Protein AF-A0AAJ0XCB3-F1 (afdb_monomer)

Sequence (127 aa):
MDQTLAIDAVYTRSINLSRDGNARELVQAYLPTSRAVQALEQMAGGLGHAAQNRALALNGPYGSGKSALGLFAGALLSAPDGALHQTAAGVLAQTDAALAARFRAAVAHSFGSPLKVLINPRLGDLP

Foldseek 3Di:
DDDDDDQDPLLVDDDDCVVCLQPLVLLLSDQQDPVLVVLLVVVLQQLDPPHPDVDDDDDDDPPPCPNSSVSLVLLLQAALPDPSNVSSLVNVCVVPVPSSVSSSVSNVPDPHGDDDDDDDPPPPPDD

Mean predicted aligned error: 8.41 Å

Radius of gyration: 15.82 Å; Cα contacts (8 Å, |Δi|>4): 108; chains: 1; bounding box: 43×43×39 Å

Organism: NCBI:txid85075

Solvent-accessible surface area (backbone atoms only — not comparable to full-atom values): 8028 Å² total; per-residue (Å²): 136,89,80,83,81,85,74,61,76,76,77,78,56,87,72,50,65,87,82,47,56,79,45,54,68,63,38,62,71,51,79,86,44,74,69,53,49,55,53,49,52,57,51,60,60,30,58,47,100,84,43,89,48,90,75,85,85,91,81,75,64,89,88,71,47,62,58,54,50,51,39,38,51,55,22,42,47,27,40,64,90,33,72,49,13,49,42,28,34,51,51,40,35,78,80,39,50,68,62,27,50,53,42,53,54,40,32,67,74,39,93,64,56,68,86,86,80,86,83,77,82,74,79,68,85,77,130

Structure (mmCIF, N/CA/C/O backbone):
data_AF-A0AAJ0XCB3-F1
#
_entry.id   AF-A0AAJ0XCB3-F1
#
loop_
_atom_site.group_PDB
_atom_site.id
_atom_site.type_symbol
_atom_site.label_atom_id
_atom_site.label_alt_id
_atom_site.label_comp_id
_atom_site.label_asym_id
_atom_site.label_entity_id
_atom_site.label_seq_id
_atom_site.pdbx_PDB_ins_code
_atom_site.Cartn_x
_atom_site.Cartn_y
_atom_site.Cartn_z
_atom_site.occupancy
_atom_site.B_iso_or_equiv
_atom_site.auth_s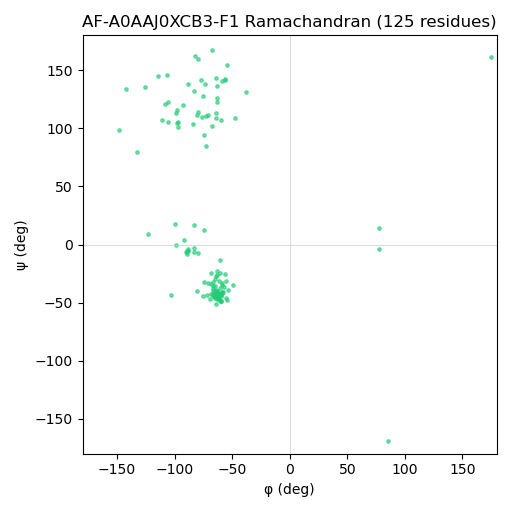eq_id
_atom_site.auth_comp_id
_atom_site.auth_asym_id
_atom_site.auth_atom_id
_atom_site.pdbx_PDB_model_num
ATOM 1 N N . MET A 1 1 ? -30.058 -7.024 16.583 1.00 36.09 1 MET A N 1
ATOM 2 C CA . MET A 1 1 ? -29.035 -7.834 15.894 1.00 36.09 1 MET A CA 1
ATOM 3 C C . MET A 1 1 ? -27.695 -7.210 16.237 1.00 36.09 1 MET A C 1
ATOM 5 O O . MET A 1 1 ? -27.369 -6.182 15.659 1.00 36.09 1 MET A O 1
ATOM 9 N N . ASP A 1 2 ? -26.995 -7.750 17.235 1.00 43.53 2 ASP A N 1
ATOM 10 C CA . ASP A 1 2 ? -25.657 -7.280 17.612 1.00 43.53 2 ASP A CA 1
ATOM 11 C C . ASP A 1 2 ? -24.632 -7.862 16.639 1.00 43.53 2 ASP A C 1
ATOM 13 O O . ASP A 1 2 ? -24.456 -9.077 16.565 1.00 43.53 2 ASP A O 1
ATOM 17 N N . GLN A 1 3 ? -23.993 -6.995 15.852 1.00 43.88 3 GLN A N 1
ATOM 18 C CA . GLN A 1 3 ? -22.858 -7.368 15.013 1.00 43.88 3 GLN A CA 1
ATOM 19 C C . GLN A 1 3 ? -21.573 -6.997 15.748 1.00 43.88 3 GLN A C 1
ATOM 21 O O . GLN A 1 3 ? -21.201 -5.826 15.818 1.00 43.88 3 GLN A O 1
ATOM 26 N N . THR A 1 4 ? -20.894 -7.997 16.303 1.00 44.06 4 THR A N 1
ATOM 27 C CA . THR A 1 4 ? -19.604 -7.807 16.969 1.00 44.06 4 THR A CA 1
ATOM 28 C C . THR A 1 4 ? -18.495 -7.834 15.920 1.00 44.06 4 THR A C 1
ATOM 30 O O . THR A 1 4 ? -18.127 -8.897 15.423 1.00 44.06 4 THR A O 1
ATOM 33 N N . LEU A 1 5 ? -17.958 -6.667 15.555 1.00 53.81 5 LEU A N 1
ATOM 34 C CA . LEU A 1 5 ? -16.735 -6.588 14.754 1.00 53.81 5 LEU A CA 1
ATOM 35 C C . LEU A 1 5 ? -15.532 -6.898 15.649 1.00 53.81 5 LEU A C 1
ATOM 37 O O . LEU A 1 5 ? -15.175 -6.104 16.517 1.00 53.81 5 LEU A O 1
ATOM 41 N N . ALA A 1 6 ? -14.902 -8.052 15.434 1.00 52.78 6 ALA A N 1
ATOM 42 C CA . ALA A 1 6 ? -13.608 -8.358 16.029 1.00 52.78 6 ALA A CA 1
ATOM 43 C C . ALA A 1 6 ? -12.543 -7.482 15.356 1.00 52.78 6 ALA A C 1
ATOM 45 O O . ALA A 1 6 ? -12.262 -7.628 14.166 1.00 52.78 6 ALA A O 1
ATOM 46 N N . ILE A 1 7 ? -11.991 -6.535 16.111 1.00 54.56 7 ILE A N 1
ATOM 47 C CA . ILE A 1 7 ? -10.939 -5.640 15.633 1.00 54.56 7 ILE A CA 1
ATOM 48 C C . ILE A 1 7 ? -9.598 -6.270 16.003 1.00 54.56 7 ILE A C 1
ATOM 50 O O . ILE A 1 7 ? -9.327 -6.501 17.180 1.00 54.56 7 ILE A O 1
ATOM 54 N N . ASP A 1 8 ? -8.766 -6.552 15.002 1.00 59.53 8 ASP A N 1
ATOM 55 C CA . ASP A 1 8 ? -7.406 -7.049 15.221 1.00 59.53 8 ASP A CA 1
ATOM 56 C C . ASP A 1 8 ? -6.600 -6.043 16.074 1.00 59.53 8 ASP A C 1
ATOM 58 O O . ASP A 1 8 ? -6.704 -4.824 15.893 1.00 59.53 8 ASP A O 1
ATOM 62 N N . ALA A 1 9 ? -5.778 -6.528 17.007 1.00 58.09 9 ALA A N 1
ATOM 63 C CA . ALA A 1 9 ? -4.973 -5.681 17.893 1.00 58.09 9 ALA A CA 1
ATOM 64 C C . ALA A 1 9 ? -4.062 -4.722 17.103 1.00 58.09 9 ALA A C 1
ATOM 66 O O . ALA A 1 9 ? -3.737 -3.625 17.573 1.00 58.09 9 ALA A O 1
ATOM 67 N N . VAL A 1 10 ? -3.717 -5.100 15.870 1.00 59.84 10 VAL A N 1
ATOM 68 C CA . VAL A 1 10 ? -2.958 -4.296 14.908 1.00 59.84 10 VAL A CA 1
ATOM 69 C C . VAL A 1 10 ? -3.592 -2.921 14.635 1.00 59.84 10 VAL A C 1
ATOM 71 O O . VAL A 1 10 ? -2.862 -1.947 14.439 1.00 59.84 10 VAL A O 1
ATOM 74 N N . TYR A 1 11 ? -4.921 -2.796 14.692 1.00 57.78 11 TYR A N 1
ATOM 75 C CA . TYR A 1 11 ? -5.630 -1.537 14.421 1.00 57.78 11 TYR A CA 1
ATOM 76 C C . TYR A 1 11 ? -5.619 -0.540 15.592 1.00 57.78 11 TYR A C 1
ATOM 78 O O . TYR A 1 11 ? -6.063 0.597 15.431 1.00 57.78 11 TYR A O 1
ATOM 86 N N . THR A 1 12 ? -5.116 -0.928 16.769 1.00 62.12 12 THR A N 1
ATOM 87 C CA . THR A 1 12 ? -5.134 -0.074 17.976 1.00 62.12 12 THR A CA 1
ATOM 88 C C . THR A 1 12 ? -3.907 0.831 18.112 1.00 62.12 12 THR A C 1
ATOM 90 O O . THR A 1 12 ? -3.873 1.712 18.972 1.00 62.12 12 THR A O 1
ATOM 93 N N . ARG A 1 13 ? -2.894 0.651 17.255 1.00 69.94 13 ARG A N 1
ATOM 94 C CA . ARG A 1 13 ? -1.632 1.405 17.290 1.00 69.94 13 ARG A CA 1
ATOM 95 C C . ARG A 1 13 ? -1.454 2.282 16.054 1.00 69.94 13 ARG A C 1
ATOM 97 O O . ARG A 1 13 ? -1.790 1.898 14.938 1.00 69.94 13 ARG A O 1
ATOM 104 N N . SER A 1 14 ? -0.840 3.447 16.239 1.00 75.62 14 SER A N 1
ATOM 105 C CA . SER A 1 14 ? -0.467 4.333 15.133 1.00 75.62 14 SER A CA 1
ATOM 106 C C . SER A 1 14 ? 0.560 3.678 14.195 1.00 75.62 14 SER A C 1
ATOM 108 O O . SER A 1 14 ? 1.550 3.099 14.651 1.00 75.62 14 SER A O 1
ATOM 110 N N . ILE A 1 15 ? 0.358 3.831 12.881 1.00 79.50 15 ILE A N 1
ATOM 111 C CA . ILE A 1 15 ? 1.300 3.396 11.836 1.00 79.50 15 ILE A CA 1
ATOM 112 C C . ILE A 1 15 ? 2.491 4.360 11.776 1.00 79.50 15 ILE A C 1
ATOM 114 O O . ILE A 1 15 ? 2.306 5.568 11.606 1.00 79.50 15 ILE A O 1
ATOM 118 N N . ASN A 1 16 ? 3.710 3.824 11.835 1.00 79.62 16 ASN A N 1
ATOM 119 C CA . ASN A 1 16 ? 4.945 4.569 11.603 1.00 79.62 16 ASN A CA 1
ATOM 120 C C . ASN A 1 16 ? 5.587 4.100 10.290 1.00 79.62 16 ASN A C 1
ATOM 122 O O . ASN A 1 16 ? 6.154 3.015 10.238 1.00 79.62 16 ASN A O 1
ATOM 126 N N . LEU A 1 17 ? 5.536 4.924 9.241 1.00 75.94 17 LEU A N 1
ATOM 127 C CA . LEU A 1 17 ? 5.997 4.546 7.897 1.00 75.94 17 LEU A CA 1
ATOM 128 C C . LEU A 1 17 ? 7.478 4.133 7.829 1.00 75.94 17 LEU A C 1
ATOM 130 O O . LEU A 1 17 ? 7.805 3.228 7.066 1.00 75.94 17 LEU A O 1
ATOM 134 N N . SER A 1 18 ? 8.361 4.752 8.624 1.00 69.94 18 SER A N 1
ATOM 135 C CA . SER A 1 18 ? 9.794 4.415 8.645 1.00 69.94 18 SER A CA 1
ATOM 136 C C . SER A 1 18 ? 10.035 3.017 9.195 1.00 69.94 18 SER A C 1
ATOM 138 O O . SER A 1 18 ? 10.838 2.261 8.659 1.00 69.94 18 SER A O 1
ATOM 140 N N . ARG A 1 19 ? 9.345 2.691 10.292 1.00 75.62 19 ARG A N 1
ATOM 141 C CA . ARG A 1 19 ? 9.510 1.420 11.003 1.00 75.62 19 ARG A CA 1
ATOM 142 C C . ARG A 1 19 ? 8.746 0.292 10.320 1.00 75.62 19 ARG A C 1
ATOM 144 O O . ARG A 1 19 ? 9.224 -0.831 10.243 1.00 75.62 19 ARG A O 1
ATOM 151 N N . ASP A 1 20 ? 7.551 0.606 9.841 1.00 81.00 20 ASP A N 1
ATOM 152 C CA . ASP A 1 20 ? 6.552 -0.381 9.466 1.00 81.00 20 ASP A CA 1
ATOM 153 C C . ASP A 1 20 ? 6.532 -0.644 7.940 1.00 81.00 20 ASP A C 1
ATOM 155 O O . ASP A 1 20 ? 5.781 -1.489 7.463 1.00 81.00 20 ASP A O 1
ATOM 159 N N . GLY A 1 21 ? 7.379 0.027 7.149 1.00 73.12 21 GLY A N 1
ATOM 160 C CA . GLY A 1 21 ? 7.319 0.041 5.677 1.00 73.12 21 GLY A CA 1
ATOM 161 C C . GLY A 1 21 ? 7.462 -1.307 4.947 1.00 73.12 21 GLY A C 1
ATOM 162 O O . GLY A 1 21 ? 7.144 -1.371 3.756 1.00 73.12 21 GLY A O 1
ATOM 163 N N . ASN A 1 22 ? 7.906 -2.361 5.644 1.00 78.00 22 ASN A N 1
ATOM 164 C CA . ASN A 1 22 ? 8.000 -3.745 5.154 1.00 78.00 22 ASN A CA 1
ATOM 165 C C . ASN A 1 22 ? 7.221 -4.750 6.030 1.00 78.00 22 ASN A C 1
ATOM 167 O O . ASN A 1 22 ? 7.362 -5.961 5.855 1.00 78.00 22 ASN A O 1
ATOM 171 N N . ALA A 1 23 ? 6.418 -4.278 6.986 1.00 84.44 23 ALA A N 1
ATOM 172 C CA . ALA A 1 23 ? 5.684 -5.133 7.912 1.00 84.44 23 ALA A CA 1
ATOM 173 C C . ALA A 1 23 ? 4.496 -5.802 7.202 1.00 84.44 23 ALA A C 1
ATOM 175 O O . ALA A 1 23 ? 3.405 -5.238 7.094 1.00 84.44 23 ALA A O 1
ATOM 176 N N . ARG A 1 24 ? 4.716 -7.027 6.712 1.00 86.12 24 ARG A N 1
ATOM 177 C CA . ARG A 1 24 ? 3.715 -7.815 5.976 1.00 86.12 24 ARG A CA 1
ATOM 178 C C . ARG A 1 24 ? 2.429 -8.037 6.778 1.00 86.12 24 ARG A C 1
ATOM 180 O O . ARG A 1 24 ? 1.354 -7.990 6.195 1.00 86.12 24 ARG A O 1
ATOM 187 N N . GLU A 1 25 ? 2.533 -8.220 8.090 1.00 86.81 25 GLU A N 1
ATOM 188 C CA . GLU A 1 25 ? 1.384 -8.398 8.991 1.00 86.81 25 GLU A CA 1
ATOM 189 C C . GLU A 1 25 ? 0.428 -7.198 8.943 1.00 86.81 25 GLU A C 1
ATOM 191 O O . GLU A 1 25 ? -0.781 -7.372 8.837 1.00 86.81 25 GLU A O 1
ATOM 196 N N . LEU A 1 26 ? 0.964 -5.972 8.910 1.00 86.00 26 LEU A N 1
ATOM 197 C CA . LEU A 1 26 ? 0.155 -4.751 8.817 1.00 86.00 26 LEU A CA 1
ATOM 198 C C . LEU A 1 26 ? -0.495 -4.586 7.440 1.00 86.00 26 LEU A C 1
ATOM 200 O O . LEU A 1 26 ? -1.584 -4.033 7.335 1.00 86.00 26 LEU A O 1
ATOM 204 N N . VAL A 1 27 ? 0.179 -5.048 6.382 1.00 89.69 27 VAL A N 1
ATOM 205 C CA . VAL A 1 27 ? -0.379 -5.069 5.021 1.00 89.69 27 VAL A CA 1
ATOM 206 C C . VAL A 1 27 ? -1.515 -6.079 4.923 1.00 89.69 27 VAL A C 1
ATOM 208 O O . VAL A 1 27 ? -2.541 -5.787 4.316 1.00 89.69 27 VAL A O 1
ATOM 211 N N . GLN A 1 28 ? -1.336 -7.261 5.513 1.00 89.88 28 GLN A N 1
ATOM 212 C CA . GLN A 1 28 ? -2.334 -8.325 5.518 1.00 89.88 28 GLN A CA 1
ATOM 213 C C . GLN A 1 28 ? -3.573 -7.935 6.327 1.00 89.88 28 GLN A C 1
ATOM 215 O O . GLN A 1 28 ? -4.690 -8.205 5.900 1.00 89.88 28 GLN A O 1
ATOM 220 N N . ALA A 1 29 ? -3.366 -7.265 7.459 1.00 87.44 29 ALA A N 1
ATOM 221 C CA . ALA A 1 29 ? -4.423 -6.714 8.291 1.00 87.44 29 ALA A CA 1
ATOM 222 C C . ALA A 1 29 ? -4.910 -5.336 7.804 1.00 87.44 29 ALA A C 1
ATOM 224 O O . ALA A 1 29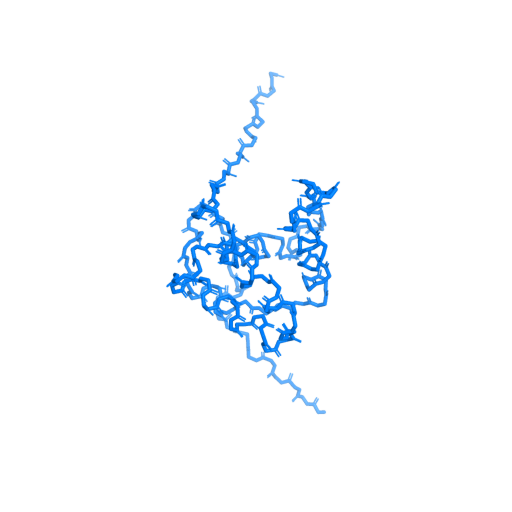 ? -5.511 -4.608 8.578 1.00 87.44 29 ALA A O 1
ATOM 225 N N . TYR A 1 30 ? -4.639 -4.910 6.567 1.00 88.62 30 TYR A N 1
ATOM 226 C CA . TYR A 1 30 ? -5.220 -3.669 6.052 1.00 88.62 30 TYR A CA 1
ATOM 227 C C . TYR A 1 30 ? -6.632 -3.928 5.520 1.00 88.62 30 TYR A C 1
ATOM 229 O O . TYR A 1 30 ? -6.830 -4.844 4.728 1.00 88.62 30 TYR A O 1
ATOM 237 N N . LEU A 1 31 ? -7.601 -3.089 5.898 1.00 88.19 31 LEU A N 1
ATOM 238 C CA . LEU A 1 31 ? -8.963 -3.137 5.366 1.00 88.19 31 LEU A CA 1
ATOM 239 C C . LEU A 1 31 ? -9.191 -1.973 4.383 1.00 88.19 31 LEU A C 1
ATOM 241 O O . LEU A 1 31 ? -9.336 -0.825 4.825 1.00 88.19 31 LEU A O 1
ATOM 245 N N . PRO A 1 32 ? -9.224 -2.224 3.058 1.00 87.81 32 PRO A N 1
ATOM 246 C CA . PRO A 1 32 ? -9.462 -1.178 2.072 1.00 87.81 32 PRO A CA 1
ATOM 247 C C . PRO A 1 32 ? -10.863 -0.578 2.238 1.00 87.81 32 PRO A C 1
ATOM 249 O O . PRO A 1 32 ? -11.878 -1.228 2.012 1.00 87.81 32 PRO A O 1
ATOM 252 N N . THR A 1 33 ? -10.930 0.693 2.634 1.00 89.19 33 THR A N 1
ATOM 253 C CA . THR A 1 33 ? -12.194 1.448 2.667 1.00 89.19 33 THR A CA 1
ATOM 254 C C . THR A 1 33 ? -12.536 1.993 1.282 1.00 89.19 33 THR A C 1
ATOM 256 O O . THR A 1 33 ? -11.653 2.156 0.442 1.00 89.19 33 THR A O 1
ATOM 259 N N . SER A 1 34 ? -13.790 2.388 1.050 1.00 88.38 34 SER A N 1
ATOM 260 C CA . SER A 1 34 ? -14.208 3.014 -0.218 1.00 88.38 34 SER A CA 1
ATOM 261 C C . SER A 1 34 ? -13.354 4.230 -0.605 1.00 88.38 34 SER A C 1
ATOM 263 O O . SER A 1 34 ? -12.971 4.382 -1.762 1.00 88.38 34 SER A O 1
ATOM 265 N N . ARG A 1 35 ? -12.976 5.066 0.372 1.00 87.44 35 ARG A N 1
ATOM 266 C CA . ARG A 1 35 ? -12.075 6.211 0.151 1.00 87.44 35 ARG A CA 1
ATOM 267 C C . ARG A 1 35 ? -10.658 5.778 -0.222 1.00 87.44 35 ARG A C 1
ATOM 269 O O . ARG A 1 35 ? -10.022 6.427 -1.046 1.00 87.44 35 ARG A O 1
ATOM 276 N N . ALA A 1 36 ? -10.160 4.703 0.387 1.00 89.75 36 ALA A N 1
ATOM 277 C CA . ALA A 1 36 ? -8.852 4.154 0.053 1.00 89.75 36 ALA A CA 1
ATOM 278 C C . ALA A 1 36 ? -8.837 3.583 -1.369 1.00 89.75 36 ALA A C 1
ATOM 280 O O . ALA A 1 36 ? -7.899 3.852 -2.112 1.00 89.75 36 ALA A O 1
ATOM 281 N N . VAL A 1 37 ? -9.893 2.867 -1.765 1.00 92.00 37 VAL A N 1
ATOM 282 C CA . VAL A 1 37 ? -10.047 2.337 -3.127 1.00 92.00 37 VAL A CA 1
ATOM 283 C C . VAL A 1 37 ? -10.051 3.475 -4.150 1.00 92.00 37 VAL A C 1
ATOM 285 O O . VAL A 1 37 ? -9.231 3.451 -5.059 1.00 92.00 37 VAL A O 1
ATOM 288 N N . GLN A 1 38 ? -10.843 4.533 -3.946 1.00 90.56 38 GLN A N 1
ATOM 289 C CA . GLN A 1 38 ? -10.849 5.703 -4.843 1.00 90.56 38 GLN A CA 1
ATOM 290 C C . GLN A 1 38 ? -9.469 6.371 -4.963 1.00 90.56 38 GLN A C 1
ATOM 292 O O . GLN 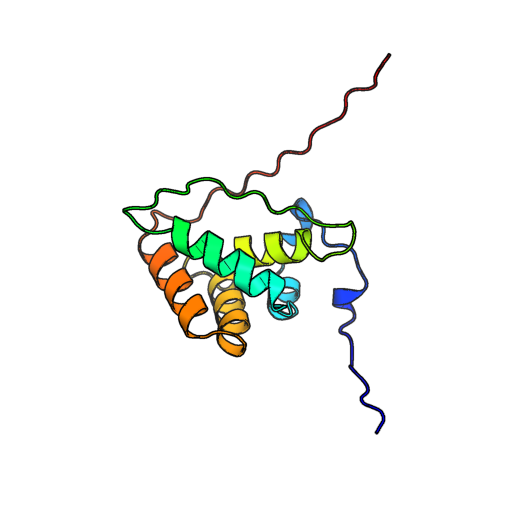A 1 38 ? -9.041 6.762 -6.049 1.00 90.56 38 GLN A O 1
ATOM 297 N N . ALA A 1 39 ? -8.737 6.488 -3.852 1.00 90.38 39 ALA A N 1
ATOM 298 C CA . ALA A 1 39 ? -7.376 7.015 -3.880 1.00 90.38 39 ALA A CA 1
ATOM 299 C C . ALA A 1 39 ? -6.425 6.107 -4.684 1.00 90.38 39 ALA A C 1
ATOM 301 O O . ALA A 1 39 ? -5.604 6.602 -5.457 1.00 90.38 39 ALA A O 1
ATOM 302 N N . LEU A 1 40 ? -6.550 4.785 -4.538 1.00 92.38 40 LEU A N 1
ATOM 303 C CA . LEU A 1 40 ? -5.769 3.805 -5.295 1.00 92.38 40 LEU A CA 1
ATOM 304 C C . LEU A 1 40 ? -6.135 3.792 -6.787 1.00 92.38 40 LEU A C 1
ATOM 306 O O . LEU A 1 40 ? -5.245 3.620 -7.615 1.00 92.38 40 LEU A O 1
ATOM 310 N N . GLU A 1 41 ? -7.395 4.025 -7.156 1.00 91.44 41 GLU A N 1
ATOM 311 C CA . GLU A 1 41 ? -7.822 4.179 -8.555 1.00 91.44 41 GLU A CA 1
ATOM 312 C C . GLU A 1 41 ? -7.158 5.387 -9.221 1.00 91.44 41 GLU A C 1
ATOM 314 O O . GLU A 1 41 ? -6.641 5.270 -10.338 1.00 91.44 41 GLU A O 1
ATOM 319 N N . GLN A 1 42 ? -7.129 6.529 -8.523 1.00 88.81 42 GLN A N 1
ATOM 320 C CA . GLN A 1 42 ? -6.439 7.732 -8.994 1.00 88.81 42 GLN A CA 1
ATOM 321 C C . GLN A 1 42 ? -4.938 7.477 -9.163 1.00 88.81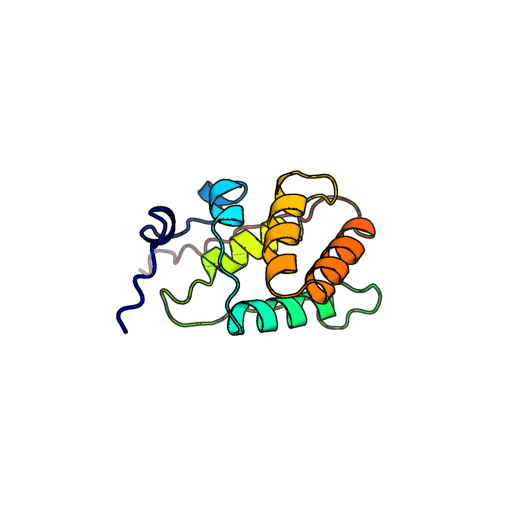 42 GLN A C 1
ATOM 323 O O . GLN A 1 42 ? -4.374 7.835 -10.198 1.00 88.81 42 GLN A O 1
ATOM 328 N N . MET A 1 43 ? -4.302 6.803 -8.194 1.00 89.75 43 MET A N 1
ATOM 329 C CA . MET A 1 43 ? -2.898 6.390 -8.318 1.00 89.75 43 MET A CA 1
ATOM 330 C C . MET A 1 43 ? -2.688 5.477 -9.526 1.00 89.75 43 MET A C 1
ATOM 332 O O . MET A 1 43 ? -1.807 5.739 -10.337 1.00 89.75 43 MET A O 1
ATOM 336 N N . ALA A 1 44 ? -3.518 4.444 -9.690 1.00 89.06 44 ALA A N 1
ATOM 337 C CA . ALA A 1 44 ? -3.417 3.496 -10.795 1.00 89.06 44 ALA A CA 1
ATOM 338 C C . ALA A 1 44 ? -3.629 4.155 -12.166 1.00 89.06 44 ALA A C 1
ATOM 340 O O . ALA A 1 44 ? -3.126 3.653 -13.170 1.00 89.06 44 ALA A O 1
ATOM 341 N N . GLY A 1 45 ? -4.367 5.268 -12.237 1.00 86.31 45 GLY A N 1
ATOM 342 C CA . GLY A 1 45 ? -4.468 6.089 -13.448 1.00 86.31 45 GLY A CA 1
ATOM 343 C C . GLY A 1 45 ? -3.140 6.750 -13.841 1.00 86.31 45 GLY A C 1
ATOM 344 O O . GLY A 1 45 ? -2.881 6.949 -15.026 1.00 86.31 45 GLY A O 1
ATOM 345 N N . GLY A 1 46 ? -2.276 7.040 -12.865 1.00 84.31 46 GLY A N 1
ATOM 346 C CA . GLY A 1 46 ? -0.961 7.658 -13.061 1.00 84.31 46 GLY A CA 1
ATOM 347 C C . GLY A 1 46 ? 0.195 6.684 -13.323 1.00 84.31 46 GLY A C 1
ATOM 348 O O . GLY A 1 46 ? 1.300 7.138 -13.599 1.00 84.31 46 GLY A O 1
ATOM 349 N N . LEU A 1 47 ? -0.024 5.365 -13.251 1.00 81.56 47 LEU A N 1
ATOM 350 C CA . LEU A 1 47 ? 1.038 4.356 -13.418 1.00 81.56 47 LEU A CA 1
ATOM 351 C C . LEU A 1 47 ? 1.255 3.895 -14.875 1.00 81.56 47 LEU A C 1
ATOM 353 O O . LEU A 1 47 ? 2.161 3.111 -15.143 1.00 81.56 47 LEU A O 1
ATOM 357 N N . GLY A 1 48 ? 0.423 4.334 -15.824 1.00 73.44 48 GLY A N 1
ATOM 358 C CA . GLY A 1 48 ? 0.536 3.950 -17.237 1.00 73.44 48 GLY A CA 1
ATOM 359 C C . GLY A 1 48 ? 1.617 4.719 -18.012 1.00 73.44 48 GLY A C 1
ATOM 360 O O . GLY A 1 48 ? 1.987 5.831 -17.654 1.00 73.44 48 GLY A O 1
ATOM 361 N N . HIS A 1 49 ? 2.073 4.170 -19.145 1.00 62.75 49 HIS A N 1
ATOM 362 C CA . HIS A 1 49 ? 3.116 4.776 -19.997 1.00 62.75 49 HIS A CA 1
ATOM 363 C C . HIS A 1 49 ? 2.752 6.163 -20.565 1.00 62.75 49 HIS A C 1
ATOM 365 O O . HIS A 1 49 ? 3.638 6.957 -20.864 1.00 62.75 49 HIS A O 1
ATOM 371 N N . ALA A 1 50 ? 1.459 6.471 -20.696 1.00 63.38 50 ALA A N 1
ATOM 372 C CA . ALA A 1 50 ? 0.953 7.764 -21.166 1.00 63.38 50 ALA A CA 1
ATOM 373 C C . ALA A 1 50 ? 0.503 8.693 -20.015 1.00 63.38 50 ALA A C 1
ATOM 375 O O . ALA A 1 50 ? -0.281 9.618 -20.234 1.00 63.38 50 ALA A O 1
ATOM 376 N N . ALA A 1 51 ? 0.926 8.423 -18.775 1.00 61.12 51 ALA A N 1
ATOM 377 C CA . ALA A 1 51 ? 0.380 9.071 -17.588 1.00 61.12 51 ALA A CA 1
ATOM 378 C C . ALA A 1 51 ? 0.621 10.588 -17.554 1.00 61.12 51 ALA A C 1
ATOM 380 O O . ALA A 1 51 ? 1.753 11.070 -17.527 1.00 61.12 51 ALA A O 1
ATOM 381 N N . GLN A 1 52 ? -0.477 11.341 -17.454 1.00 57.84 52 GLN A N 1
ATOM 382 C CA . GLN A 1 52 ? -0.476 12.799 -17.307 1.00 57.84 52 GLN A CA 1
ATOM 383 C C . GLN A 1 52 ? -0.488 13.266 -15.838 1.00 57.84 52 GLN A C 1
ATOM 385 O O . GLN A 1 52 ? -0.521 14.464 -15.581 1.00 57.84 52 GLN A O 1
ATOM 390 N N . ASN A 1 53 ? -0.421 12.349 -14.862 1.00 56.91 53 ASN A N 1
ATOM 391 C CA . ASN A 1 53 ? -0.551 12.678 -13.439 1.00 56.91 53 ASN A CA 1
ATOM 392 C C . ASN A 1 53 ? 0.552 12.027 -12.584 1.00 56.91 53 ASN A C 1
ATOM 394 O O . ASN A 1 53 ? 0.355 10.980 -11.971 1.00 56.91 53 ASN A O 1
ATOM 398 N N . ARG A 1 54 ? 1.746 12.639 -12.583 1.00 67.50 54 ARG A N 1
ATOM 399 C CA . ARG A 1 54 ? 2.974 12.080 -11.973 1.00 67.50 54 ARG A CA 1
ATOM 400 C C . ARG A 1 54 ? 3.108 12.309 -10.462 1.00 67.50 54 ARG A C 1
ATOM 402 O O . ARG A 1 54 ? 4.045 11.794 -9.860 1.00 67.50 54 ARG A O 1
ATOM 409 N N . ALA A 1 55 ? 2.210 13.081 -9.853 1.00 80.25 55 ALA A N 1
ATOM 410 C CA . ALA A 1 55 ? 2.226 13.363 -8.421 1.00 80.25 55 ALA A CA 1
ATOM 411 C C . ALA A 1 55 ? 0.798 13.408 -7.864 1.00 80.25 55 ALA A C 1
ATOM 413 O O . ALA A 1 55 ? -0.075 14.051 -8.440 1.00 80.25 55 ALA A O 1
ATOM 414 N N . LEU A 1 56 ? 0.575 12.746 -6.726 1.00 80.75 56 LEU A N 1
ATOM 415 C CA . LEU A 1 56 ? -0.702 12.728 -6.013 1.00 80.75 56 LEU A CA 1
ATOM 416 C C . LEU A 1 56 ? -0.482 13.154 -4.560 1.00 80.75 56 LEU A C 1
ATOM 418 O O . LEU A 1 56 ? 0.442 12.672 -3.904 1.00 80.75 56 LEU A O 1
ATOM 422 N N . ALA A 1 57 ? -1.354 14.019 -4.046 1.00 85.75 57 ALA A N 1
ATOM 423 C CA . ALA A 1 57 ? -1.366 14.411 -2.641 1.00 85.75 57 ALA A CA 1
ATOM 424 C C . ALA A 1 57 ? -2.540 13.745 -1.908 1.00 85.75 57 ALA A C 1
ATOM 426 O O . ALA A 1 57 ? -3.700 13.938 -2.269 1.00 85.75 57 ALA A O 1
ATOM 427 N N . LEU A 1 58 ? -2.243 12.985 -0.851 1.00 82.81 58 LEU A N 1
ATOM 428 C CA . LEU A 1 58 ? -3.247 12.376 0.023 1.00 82.81 58 LEU A CA 1
ATOM 429 C C . LEU A 1 58 ? -3.469 13.249 1.260 1.00 82.81 58 LEU A C 1
ATOM 431 O O . LEU A 1 58 ? -2.699 13.198 2.219 1.00 82.81 58 LEU A O 1
ATOM 435 N N . ASN A 1 59 ? -4.555 14.017 1.254 1.00 82.31 59 ASN A N 1
ATOM 436 C CA . ASN A 1 59 ? -4.942 14.884 2.366 1.00 82.31 59 ASN A CA 1
ATOM 437 C C . ASN A 1 59 ? -6.146 14.305 3.120 1.00 82.31 59 ASN A C 1
ATOM 439 O O . ASN A 1 59 ? -7.033 13.694 2.530 1.00 82.31 59 ASN A O 1
ATOM 443 N N . GLY A 1 60 ? -6.195 14.502 4.437 1.00 78.62 60 GLY A N 1
ATOM 444 C CA . GLY A 1 60 ? -7.319 14.051 5.260 1.00 78.62 60 GLY A CA 1
ATOM 445 C C . GLY A 1 60 ? -7.098 14.273 6.760 1.00 78.62 60 GLY A C 1
ATOM 446 O O . GLY A 1 60 ? -5.944 14.417 7.181 1.00 78.62 60 GLY A O 1
ATOM 447 N N . PRO A 1 61 ? -8.166 14.269 7.581 1.00 77.62 61 PRO A N 1
ATOM 448 C CA . PRO A 1 61 ? -8.092 14.504 9.026 1.00 77.62 61 PRO A CA 1
ATOM 449 C C . PRO A 1 61 ? -7.113 13.567 9.740 1.00 77.62 61 PRO A C 1
ATOM 451 O O . PRO A 1 61 ? -6.831 12.460 9.270 1.00 77.62 61 PRO A O 1
ATOM 454 N N . TYR A 1 62 ? -6.573 13.985 10.885 1.00 75.94 62 TYR A N 1
ATOM 455 C CA . TYR A 1 62 ? -5.764 13.085 11.710 1.00 75.94 62 TYR A CA 1
ATOM 456 C C . TYR A 1 62 ? -6.567 11.822 12.075 1.00 75.94 62 TYR A C 1
ATOM 458 O O . TYR A 1 62 ? -7.780 11.879 12.245 1.00 75.94 62 TYR A O 1
ATOM 466 N N . GLY A 1 63 ? -5.905 10.662 12.110 1.00 73.50 63 GLY A N 1
ATOM 467 C CA . GLY A 1 63 ? -6.571 9.378 12.366 1.00 73.50 63 GLY A CA 1
ATOM 468 C C . GLY A 1 63 ? -7.348 8.776 11.185 1.00 73.50 63 GLY A C 1
ATOM 469 O O . GLY A 1 63 ? -7.783 7.638 11.283 1.00 73.50 63 GLY A O 1
ATOM 470 N N . SER A 1 64 ? -7.457 9.443 10.029 1.00 75.00 64 SER A N 1
ATOM 471 C CA . SER A 1 64 ? -8.204 8.917 8.866 1.00 75.00 64 SER A CA 1
ATOM 472 C C . SER A 1 64 ? -7.509 7.776 8.094 1.00 75.00 64 SER A C 1
ATOM 474 O O . SER A 1 64 ? -7.870 7.501 6.952 1.00 75.00 64 SER A O 1
ATOM 476 N N . GLY A 1 65 ? -6.453 7.173 8.650 1.00 82.81 65 GLY A N 1
ATOM 477 C CA . GLY A 1 65 ? -5.754 6.038 8.033 1.00 82.81 65 GLY A CA 1
ATOM 478 C C . GLY A 1 65 ? -4.796 6.369 6.878 1.00 82.81 65 GLY A C 1
ATOM 479 O O . GLY A 1 65 ? -4.369 5.456 6.182 1.00 82.81 65 GLY A O 1
ATOM 480 N N . LYS A 1 66 ? -4.403 7.635 6.668 1.00 87.88 66 LYS A N 1
ATOM 481 C CA . LYS A 1 66 ? -3.483 8.037 5.573 1.00 87.88 66 LYS A CA 1
ATOM 482 C C . LYS A 1 66 ? -2.158 7.276 5.580 1.00 87.88 66 LYS A C 1
ATOM 484 O O . LYS A 1 66 ? -1.722 6.802 4.542 1.00 87.88 66 LYS A O 1
ATOM 489 N N . SER A 1 67 ? -1.531 7.136 6.748 1.00 87.44 67 SER A N 1
ATOM 490 C CA . SER A 1 67 ? -0.276 6.390 6.881 1.00 87.44 67 SER A CA 1
ATOM 491 C C . SER A 1 67 ? -0.476 4.897 6.617 1.00 87.44 67 SER A C 1
ATOM 493 O O . SER A 1 67 ? 0.378 4.273 6.004 1.00 87.44 67 SER A O 1
ATOM 495 N N . ALA A 1 68 ? -1.620 4.328 7.012 1.00 88.69 68 ALA A N 1
ATOM 496 C CA . ALA A 1 68 ? -1.958 2.941 6.692 1.00 88.69 68 ALA A CA 1
ATOM 497 C C . ALA A 1 68 ? -2.129 2.751 5.177 1.00 88.69 68 ALA A C 1
ATOM 499 O O . ALA A 1 68 ? -1.537 1.844 4.601 1.00 88.69 68 ALA A O 1
ATOM 500 N N . LEU A 1 69 ? -2.853 3.665 4.518 1.00 90.50 69 LEU A N 1
ATOM 501 C CA . LEU A 1 69 ? -2.977 3.695 3.060 1.00 90.50 69 LEU A CA 1
ATOM 502 C C . LEU A 1 69 ? -1.612 3.861 2.380 1.00 90.50 69 LEU A C 1
ATOM 504 O O . LEU A 1 69 ? -1.330 3.159 1.420 1.00 90.50 69 LEU A O 1
ATOM 508 N N . GLY A 1 70 ? -0.750 4.750 2.877 1.00 89.75 70 GLY A N 1
ATOM 509 C CA . GLY A 1 70 ? 0.595 4.951 2.333 1.00 89.75 70 GLY A CA 1
ATOM 510 C C . GLY A 1 70 ? 1.473 3.703 2.453 1.00 89.75 70 GLY A C 1
ATOM 511 O O . GLY A 1 70 ? 2.159 3.339 1.500 1.00 89.75 70 GLY A O 1
ATOM 512 N N . LEU A 1 71 ? 1.406 3.006 3.590 1.00 90.50 71 LEU A N 1
ATOM 513 C CA . LEU A 1 71 ? 2.086 1.728 3.799 1.00 90.50 71 LEU A CA 1
ATOM 514 C C . LEU A 1 71 ? 1.564 0.659 2.829 1.00 90.50 71 LEU A C 1
ATOM 516 O O . LEU A 1 71 ? 2.357 -0.012 2.170 1.00 90.50 71 LEU A O 1
ATOM 520 N N . PHE A 1 72 ? 0.242 0.553 2.688 1.00 92.62 72 PHE A N 1
ATOM 521 C CA . PHE A 1 72 ? -0.404 -0.395 1.784 1.00 92.62 72 PHE A CA 1
ATOM 522 C C . PHE A 1 72 ? -0.102 -0.103 0.306 1.00 92.62 72 PHE A C 1
ATOM 524 O O . PHE A 1 72 ? 0.278 -1.002 -0.439 1.00 92.62 72 PHE A O 1
ATOM 531 N N . ALA A 1 73 ? -0.172 1.160 -0.117 1.00 92.12 73 ALA A N 1
ATOM 532 C CA . ALA A 1 73 ? 0.198 1.588 -1.465 1.00 92.12 73 ALA A CA 1
ATOM 533 C C . ALA A 1 73 ? 1.688 1.331 -1.747 1.00 92.12 73 ALA A C 1
ATOM 535 O O . ALA A 1 73 ? 2.047 0.822 -2.806 1.00 92.12 73 ALA A O 1
ATOM 536 N N . GLY A 1 74 ? 2.564 1.594 -0.773 1.00 90.81 74 GLY A N 1
ATOM 537 C CA . GLY A 1 74 ? 3.985 1.263 -0.872 1.00 90.81 74 GLY A CA 1
ATOM 538 C C . GLY A 1 74 ? 4.261 -0.244 -0.958 1.00 90.81 74 GLY A C 1
ATOM 539 O O . GLY A 1 74 ? 5.281 -0.640 -1.521 1.00 90.81 74 GLY A O 1
ATOM 540 N N . ALA A 1 75 ? 3.380 -1.087 -0.412 1.00 92.69 75 ALA A N 1
ATOM 541 C CA . ALA A 1 75 ? 3.418 -2.536 -0.587 1.00 92.69 75 ALA A CA 1
ATOM 542 C C . ALA A 1 75 ? 2.918 -2.950 -1.983 1.00 92.69 75 ALA A C 1
ATOM 544 O O . ALA A 1 75 ? 3.598 -3.724 -2.656 1.00 92.69 75 ALA A O 1
ATOM 545 N N . LEU A 1 76 ? 1.810 -2.372 -2.465 1.00 93.06 76 LEU A N 1
ATOM 546 C CA . LEU A 1 76 ? 1.285 -2.590 -3.822 1.00 93.06 76 LEU A CA 1
ATOM 547 C C . LEU A 1 76 ? 2.280 -2.213 -4.918 1.00 93.06 76 LEU A C 1
ATOM 549 O O . LEU A 1 76 ? 2.291 -2.845 -5.965 1.00 93.06 76 LEU A O 1
ATOM 553 N N . LEU A 1 77 ? 3.114 -1.202 -4.691 1.00 91.12 77 LEU A N 1
ATOM 554 C CA . LEU A 1 77 ? 4.112 -0.767 -5.666 1.00 91.12 77 LEU A CA 1
ATOM 555 C C . LEU A 1 77 ? 5.465 -1.478 -5.506 1.00 91.12 77 LEU A C 1
ATOM 557 O O . LEU A 1 77 ? 6.349 -1.263 -6.323 1.00 91.12 77 LEU A O 1
ATOM 561 N N . SER A 1 78 ? 5.663 -2.296 -4.465 1.00 90.31 78 SER A N 1
ATOM 562 C CA . SER A 1 78 ? 6.920 -3.040 -4.265 1.00 90.31 78 SER A CA 1
ATOM 563 C C . SER A 1 78 ? 7.135 -4.124 -5.331 1.00 90.31 78 SER A C 1
ATOM 565 O O . SER A 1 78 ? 6.201 -4.433 -6.062 1.00 90.31 78 SER A O 1
ATOM 567 N N . ALA A 1 79 ? 8.352 -4.688 -5.414 1.00 87.94 79 ALA A N 1
ATOM 568 C CA . ALA A 1 79 ? 8.739 -5.689 -6.418 1.00 87.94 79 ALA A CA 1
ATOM 569 C C . ALA A 1 79 ? 7.616 -6.699 -6.734 1.00 87.94 79 ALA A C 1
ATOM 571 O O . ALA A 1 79 ? 7.078 -7.288 -5.792 1.00 87.94 79 ALA A O 1
ATOM 572 N N . PRO A 1 80 ? 7.307 -6.953 -8.021 1.00 85.12 80 PRO A N 1
ATOM 573 C CA . PRO A 1 80 ? 6.165 -7.782 -8.417 1.00 85.12 80 PRO A CA 1
ATOM 574 C C . PRO A 1 80 ? 6.261 -9.216 -7.872 1.00 85.12 80 PRO A C 1
ATOM 576 O O . PRO A 1 80 ? 5.270 -9.770 -7.396 1.00 85.12 80 PRO A O 1
ATOM 579 N N . ASP A 1 81 ? 7.472 -9.775 -7.828 1.00 85.75 81 ASP A N 1
ATOM 580 C CA . ASP A 1 81 ? 7.733 -11.118 -7.292 1.00 85.75 81 ASP A CA 1
ATOM 581 C C . ASP A 1 81 ? 7.885 -11.139 -5.761 1.00 85.75 81 ASP A C 1
ATOM 583 O O . ASP A 1 81 ? 8.038 -12.193 -5.143 1.00 85.75 81 ASP A O 1
ATOM 587 N N . GLY A 1 82 ? 7.828 -9.973 -5.116 1.00 88.19 82 GLY A N 1
ATOM 588 C CA . GLY A 1 82 ? 7.972 -9.833 -3.678 1.00 88.19 82 GLY A CA 1
ATOM 589 C C . GLY A 1 82 ? 6.742 -10.317 -2.913 1.00 88.19 82 GLY A C 1
ATOM 590 O O . GLY A 1 82 ? 5.601 -9.968 -3.216 1.00 88.19 82 GLY A O 1
ATOM 591 N N . ALA A 1 83 ? 6.987 -11.031 -1.814 1.00 90.94 83 ALA A N 1
ATOM 592 C CA . ALA A 1 83 ? 5.969 -11.444 -0.846 1.00 90.94 83 ALA A CA 1
ATOM 593 C C . ALA A 1 83 ? 5.051 -10.290 -0.386 1.00 90.94 83 ALA A C 1
ATOM 595 O O . ALA A 1 83 ? 3.860 -10.494 -0.138 1.00 90.94 83 ALA A O 1
ATOM 596 N N . LEU A 1 84 ? 5.602 -9.079 -0.269 1.00 90.81 84 LEU A N 1
ATOM 597 C CA . LEU A 1 84 ? 4.878 -7.888 0.167 1.00 90.81 84 LEU A CA 1
ATOM 598 C C . LEU A 1 84 ? 3.853 -7.423 -0.881 1.00 90.81 84 LEU A C 1
ATOM 600 O O . LEU A 1 84 ? 2.689 -7.213 -0.535 1.00 90.81 84 LEU A O 1
ATOM 604 N N . HIS A 1 85 ? 4.259 -7.343 -2.154 1.00 93.06 85 HIS A N 1
ATOM 605 C CA . HIS A 1 85 ? 3.373 -7.023 -3.275 1.00 93.06 85 HIS A CA 1
ATOM 606 C C . HIS A 1 85 ? 2.255 -8.053 -3.409 1.00 93.06 85 HIS A C 1
ATOM 608 O O . HIS A 1 85 ? 1.082 -7.688 -3.460 1.00 93.06 85 HIS A O 1
ATOM 614 N N . GLN A 1 86 ? 2.600 -9.343 -3.395 1.00 93.62 86 GLN A N 1
ATOM 615 C CA . GLN A 1 86 ? 1.618 -10.421 -3.522 1.00 93.62 86 GLN A CA 1
ATOM 616 C C . GLN A 1 86 ? 0.565 -10.370 -2.409 1.00 93.62 86 GLN A C 1
ATOM 618 O O . GLN A 1 86 ? -0.625 -10.529 -2.681 1.00 93.62 86 GLN A O 1
ATOM 623 N N . THR A 1 87 ? 0.989 -10.080 -1.173 1.00 94.31 87 THR A N 1
ATOM 624 C CA . THR A 1 87 ? 0.076 -9.918 -0.030 1.00 94.31 87 THR A CA 1
ATOM 625 C C . THR A 1 87 ? -0.857 -8.731 -0.238 1.00 94.31 87 THR A C 1
ATOM 627 O O . THR A 1 87 ? -2.071 -8.890 -0.144 1.00 94.31 87 THR A O 1
ATOM 630 N N . ALA A 1 88 ? -0.314 -7.558 -0.573 1.00 94.69 88 ALA A N 1
ATOM 631 C CA . ALA A 1 88 ? -1.111 -6.351 -0.779 1.00 94.69 88 ALA A CA 1
ATOM 632 C C . ALA A 1 88 ? -2.099 -6.504 -1.945 1.00 94.69 88 ALA A C 1
ATOM 634 O O . ALA A 1 88 ? -3.276 -6.170 -1.817 1.00 94.69 88 ALA A O 1
ATOM 635 N N . ALA A 1 89 ? -1.647 -7.071 -3.065 1.00 95.25 89 ALA A N 1
ATOM 636 C CA . ALA A 1 89 ? -2.495 -7.342 -4.218 1.00 95.25 89 ALA A CA 1
ATOM 637 C C . ALA A 1 89 ? -3.583 -8.377 -3.892 1.00 95.25 89 ALA A C 1
ATOM 639 O O . ALA A 1 89 ? -4.699 -8.263 -4.392 1.00 95.25 89 ALA A O 1
ATOM 640 N N . GLY A 1 90 ? -3.281 -9.371 -3.049 1.00 95.56 90 GLY A N 1
ATOM 641 C CA . GLY A 1 90 ? -4.258 -10.338 -2.549 1.00 95.56 90 GLY A CA 1
ATOM 642 C C . GLY A 1 90 ? -5.332 -9.697 -1.669 1.00 95.56 90 GLY A C 1
ATOM 643 O O . GLY A 1 90 ? -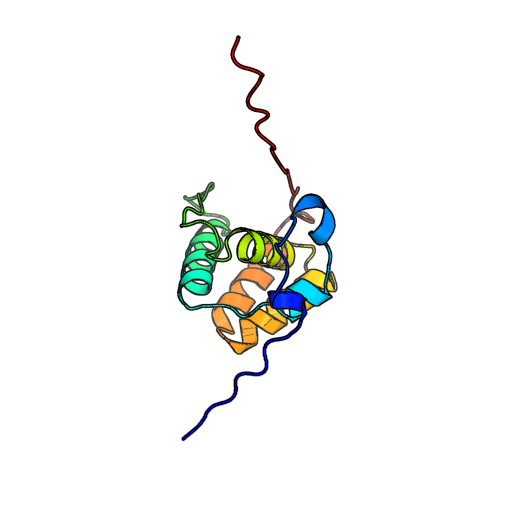6.512 -9.961 -1.873 1.00 95.56 90 GLY A O 1
ATOM 644 N N . VAL A 1 91 ? -4.941 -8.818 -0.741 1.00 94.75 91 VAL A N 1
ATOM 645 C CA . VAL A 1 91 ? -5.878 -8.046 0.098 1.00 94.75 91 VAL A CA 1
ATOM 646 C C . VAL A 1 91 ? -6.758 -7.142 -0.763 1.00 94.75 91 VAL A C 1
ATOM 648 O O . VAL A 1 91 ? -7.977 -7.151 -0.617 1.00 94.75 91 VAL A O 1
ATOM 651 N N . LEU A 1 92 ? -6.167 -6.408 -1.711 1.00 95.81 92 LEU A N 1
ATOM 652 C CA . LEU A 1 92 ? -6.933 -5.534 -2.599 1.00 95.81 92 LEU A CA 1
ATOM 653 C C . LEU A 1 92 ? -7.908 -6.331 -3.469 1.00 95.81 92 LEU A C 1
ATOM 655 O O . LEU A 1 92 ? -9.048 -5.910 -3.622 1.00 95.81 92 LEU A O 1
ATOM 659 N N . ALA A 1 93 ? -7.507 -7.501 -3.973 1.00 95.94 93 ALA A N 1
ATOM 660 C CA . ALA A 1 93 ? -8.354 -8.331 -4.827 1.00 95.94 93 ALA A CA 1
ATOM 661 C C . ALA A 1 93 ? -9.628 -8.846 -4.136 1.00 95.94 93 ALA A C 1
ATOM 663 O O . ALA A 1 93 ? -10.600 -9.139 -4.826 1.00 95.94 93 ALA A O 1
ATOM 664 N N . GLN A 1 94 ? -9.647 -8.928 -2.799 1.00 93.12 94 GLN A N 1
ATOM 665 C CA . GLN A 1 94 ? -10.858 -9.269 -2.039 1.00 93.12 94 GLN A CA 1
ATOM 666 C C . GLN A 1 94 ? -11.921 -8.164 -2.106 1.00 93.12 94 GLN A C 1
ATOM 668 O O . GLN A 1 94 ? -13.101 -8.441 -1.924 1.00 93.12 94 GLN A O 1
ATOM 673 N N . THR A 1 95 ? -11.504 -6.917 -2.348 1.00 92.25 95 THR A N 1
ATOM 674 C CA . THR A 1 95 ? -12.399 -5.754 -2.456 1.00 92.25 95 THR A CA 1
ATOM 675 C C . THR A 1 95 ? -12.612 -5.343 -3.914 1.00 92.25 95 THR A C 1
ATOM 677 O O . THR A 1 95 ? -13.736 -5.075 -4.320 1.00 92.25 95 THR A O 1
ATOM 680 N N . ASP A 1 96 ? -11.538 -5.311 -4.707 1.00 95.06 96 ASP A N 1
ATOM 681 C CA . ASP A 1 96 ? -11.537 -4.954 -6.124 1.00 95.06 96 ASP A CA 1
ATOM 682 C C . ASP A 1 96 ? -10.433 -5.723 -6.877 1.00 95.06 96 ASP A C 1
ATOM 684 O O . ASP A 1 96 ? -9.248 -5.361 -6.890 1.00 95.06 96 ASP A O 1
ATOM 688 N N . ALA A 1 97 ? -10.835 -6.815 -7.528 1.00 95.12 97 ALA A N 1
ATOM 689 C CA . ALA A 1 97 ? -9.941 -7.659 -8.315 1.00 95.12 97 ALA A CA 1
ATOM 690 C C . ALA A 1 97 ? -9.392 -6.958 -9.570 1.00 95.12 97 ALA A C 1
ATOM 692 O O . ALA A 1 97 ? -8.251 -7.217 -9.968 1.00 95.12 97 ALA A O 1
ATOM 693 N N . ALA A 1 98 ? -10.170 -6.063 -10.185 1.00 94.81 98 ALA A N 1
ATOM 694 C CA . ALA A 1 98 ? -9.766 -5.361 -11.400 1.00 94.81 98 ALA A CA 1
ATOM 695 C C . ALA A 1 98 ? -8.677 -4.328 -11.090 1.00 94.81 98 ALA A C 1
ATOM 697 O O . ALA A 1 98 ? -7.662 -4.253 -11.792 1.00 94.81 98 ALA A O 1
ATOM 698 N N . LEU A 1 99 ? -8.834 -3.580 -9.997 1.00 94.56 99 LEU A N 1
ATOM 699 C CA . LEU A 1 99 ? -7.821 -2.640 -9.535 1.00 94.56 99 LEU A CA 1
ATOM 700 C C . LEU A 1 99 ? -6.534 -3.362 -9.115 1.00 94.56 99 LEU A C 1
ATOM 702 O O . LEU A 1 99 ? -5.444 -2.932 -9.496 1.00 94.56 99 LEU A O 1
ATOM 706 N N . ALA A 1 100 ? -6.638 -4.499 -8.420 1.00 95.44 100 ALA A N 1
ATOM 707 C CA . ALA A 1 100 ? -5.472 -5.319 -8.085 1.00 95.44 100 ALA A CA 1
ATOM 708 C C . ALA A 1 100 ? -4.698 -5.783 -9.334 1.00 95.44 100 ALA A C 1
ATOM 710 O O . ALA A 1 100 ? -3.465 -5.731 -9.355 1.00 95.44 100 ALA A O 1
ATOM 711 N N . ALA A 1 101 ? -5.401 -6.187 -10.398 1.00 93.69 101 ALA A N 1
ATOM 712 C CA . ALA A 1 101 ? -4.776 -6.561 -11.667 1.00 93.69 101 ALA A CA 1
ATOM 713 C C . ALA A 1 101 ? -4.045 -5.381 -12.332 1.00 93.69 101 ALA A C 1
ATOM 715 O O . ALA A 1 101 ? -2.934 -5.559 -12.836 1.00 93.69 101 ALA A O 1
ATOM 716 N N . ARG A 1 102 ? -4.613 -4.168 -12.275 1.00 92.44 102 ARG A N 1
ATOM 717 C CA . ARG A 1 102 ? -3.960 -2.948 -12.788 1.00 92.44 102 ARG A CA 1
ATOM 718 C C . ARG A 1 102 ? -2.642 -2.660 -12.075 1.00 92.44 102 ARG A C 1
ATOM 720 O O . ARG A 1 102 ? -1.659 -2.353 -12.745 1.00 92.44 102 ARG A O 1
ATOM 727 N N . PHE A 1 103 ? -2.599 -2.794 -10.748 1.00 92.12 103 PHE A N 1
ATOM 728 C CA . PHE A 1 103 ? -1.351 -2.639 -9.994 1.00 92.12 103 PHE A CA 1
ATOM 729 C C . PHE A 1 103 ? -0.323 -3.702 -10.387 1.00 92.12 103 PHE A C 1
ATOM 731 O O . PHE A 1 103 ? 0.805 -3.338 -10.699 1.00 92.12 103 PHE A O 1
ATOM 738 N N . ARG A 1 104 ? -0.703 -4.987 -10.463 1.00 92.25 104 ARG A N 1
ATOM 739 C CA . ARG A 1 104 ? 0.209 -6.067 -10.900 1.00 92.25 104 ARG A CA 1
ATOM 740 C C . ARG A 1 104 ? 0.833 -5.783 -12.266 1.00 92.25 104 ARG A C 1
ATOM 742 O O . ARG A 1 104 ? 2.048 -5.883 -12.412 1.00 92.25 104 ARG A O 1
ATOM 749 N N . ALA A 1 105 ? 0.016 -5.384 -13.241 1.00 90.19 105 ALA A N 1
ATOM 750 C CA . ALA A 1 105 ? 0.501 -5.024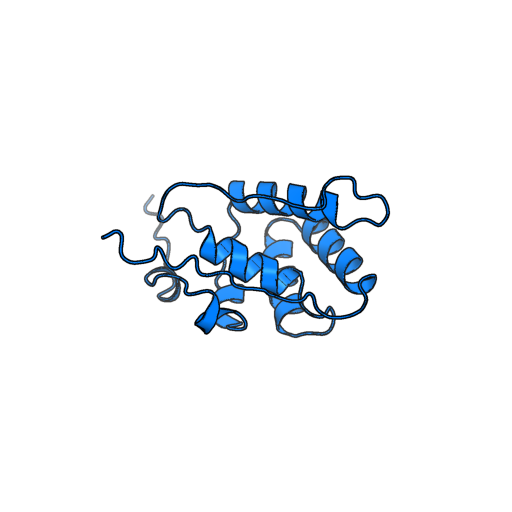 -14.570 1.00 90.19 105 ALA A CA 1
ATOM 751 C C . ALA A 1 105 ? 1.456 -3.819 -14.516 1.00 90.19 105 ALA A C 1
ATOM 753 O O . ALA A 1 105 ? 2.529 -3.853 -15.112 1.00 90.19 105 ALA A O 1
ATOM 754 N N . ALA A 1 106 ? 1.106 -2.777 -13.758 1.00 87.69 106 ALA A N 1
ATOM 755 C CA . ALA A 1 106 ? 1.936 -1.583 -13.621 1.00 87.69 106 ALA A CA 1
ATOM 756 C C . ALA A 1 106 ? 3.331 -1.883 -13.049 1.00 87.69 106 ALA A C 1
ATOM 758 O O . ALA A 1 106 ? 4.328 -1.381 -13.574 1.00 87.69 106 ALA A O 1
ATOM 759 N N . VAL A 1 107 ? 3.427 -2.714 -12.003 1.00 87.69 107 VAL A N 1
ATOM 760 C CA . VAL A 1 107 ? 4.738 -3.045 -11.421 1.00 87.69 107 VAL A CA 1
ATOM 761 C C . VAL A 1 107 ? 5.530 -4.009 -12.305 1.00 87.69 107 VAL A C 1
ATOM 763 O O . VAL A 1 107 ? 6.748 -3.888 -12.378 1.00 87.69 107 VAL A O 1
ATOM 766 N N . ALA A 1 108 ? 4.867 -4.915 -13.033 1.00 85.06 108 ALA A N 1
ATOM 767 C CA . ALA A 1 108 ? 5.540 -5.811 -13.978 1.00 85.06 108 ALA A CA 1
ATOM 768 C C . ALA A 1 108 ? 6.254 -5.055 -15.115 1.00 85.06 108 ALA A C 1
ATOM 770 O O . ALA A 1 108 ? 7.291 -5.498 -15.600 1.00 85.06 108 ALA A O 1
ATOM 771 N N . HIS A 1 109 ? 5.718 -3.902 -15.524 1.00 75.69 109 HIS A N 1
ATOM 772 C CA . HIS A 1 109 ? 6.329 -3.039 -16.538 1.00 75.69 109 HIS A CA 1
ATOM 773 C C . HIS A 1 109 ? 7.329 -2.018 -15.973 1.00 75.69 109 HIS A C 1
ATOM 775 O O . HIS A 1 109 ? 7.944 -1.275 -16.738 1.00 75.69 109 HIS A O 1
ATOM 781 N N . SER A 1 110 ? 7.487 -1.949 -14.651 1.00 71.12 110 SER A N 1
ATOM 782 C CA . SER A 1 110 ? 8.382 -0.995 -13.999 1.00 71.12 110 SER A CA 1
ATOM 783 C C . SER A 1 110 ? 9.793 -1.571 -13.867 1.00 71.12 110 SER A C 1
ATOM 785 O O . SER A 1 110 ? 9.979 -2.731 -13.504 1.00 71.12 110 SER A O 1
ATOM 787 N N . PHE A 1 111 ? 10.814 -0.751 -14.130 1.00 59.25 111 PHE A N 1
ATOM 788 C CA . PHE A 1 111 ? 12.214 -1.130 -13.916 1.00 59.25 111 PHE A CA 1
ATOM 789 C C . PHE A 1 111 ? 12.539 -1.160 -12.414 1.00 59.25 111 PHE A C 1
ATOM 791 O O . PHE A 1 111 ? 13.051 -0.196 -11.848 1.00 59.25 111 PHE A O 1
ATOM 798 N N . GLY A 1 112 ? 12.242 -2.287 -11.767 1.00 67.94 112 GLY A N 1
ATOM 799 C CA . GLY A 1 112 ? 12.589 -2.550 -10.371 1.00 67.94 112 GLY A CA 1
ATOM 800 C C . GLY A 1 112 ? 11.590 -2.012 -9.343 1.00 67.94 112 GLY A C 1
ATOM 801 O O . GLY A 1 112 ? 10.470 -1.618 -9.660 1.00 67.94 112 GLY A O 1
ATOM 802 N N . SER A 1 113 ? 11.994 -2.048 -8.070 1.00 67.38 113 SER A N 1
ATOM 803 C CA . SER A 1 113 ? 11.176 -1.523 -6.971 1.00 67.38 113 SER A CA 1
ATOM 804 C C . SER A 1 113 ? 11.246 0.005 -6.917 1.00 67.38 113 SER A C 1
ATOM 806 O O . SER A 1 113 ? 12.332 0.566 -7.072 1.00 67.38 113 SER A O 1
ATOM 808 N N . PRO A 1 114 ? 10.133 0.693 -6.621 1.00 71.88 114 PRO A N 1
ATOM 809 C CA . PRO A 1 114 ? 10.118 2.138 -6.465 1.00 71.88 114 PRO A CA 1
ATOM 810 C C . PRO A 1 114 ? 10.983 2.565 -5.278 1.00 71.88 114 PRO A C 1
ATOM 812 O O . PRO A 1 114 ? 10.996 1.927 -4.220 1.00 71.88 114 PRO A O 1
ATOM 815 N N . LEU A 1 115 ? 11.660 3.701 -5.434 1.00 75.94 115 LEU A N 1
ATOM 816 C CA . LEU A 1 115 ? 12.384 4.338 -4.345 1.00 75.94 115 LEU A CA 1
ATOM 817 C C . LEU A 1 115 ? 11.385 4.977 -3.370 1.00 75.94 115 LEU A C 1
ATOM 819 O O . LEU A 1 115 ? 10.739 5.977 -3.683 1.00 75.94 115 LEU A O 1
ATOM 823 N N . LYS A 1 116 ? 11.271 4.411 -2.166 1.00 78.50 116 LYS A N 1
ATOM 824 C CA . LYS A 1 116 ? 10.489 5.000 -1.072 1.00 78.50 116 LYS A CA 1
ATOM 825 C C . LYS A 1 116 ? 11.326 6.089 -0.395 1.00 78.50 116 LYS A C 1
ATOM 827 O O . LYS A 1 116 ? 12.306 5.777 0.274 1.00 78.50 116 LYS A O 1
ATOM 832 N N . VAL A 1 117 ? 10.932 7.352 -0.545 1.00 78.81 117 VAL A N 1
ATOM 833 C CA . VAL A 1 117 ? 11.572 8.489 0.137 1.00 78.81 117 VAL A CA 1
ATOM 834 C C . VAL A 1 117 ? 10.638 9.009 1.223 1.00 78.81 117 VAL A C 1
ATOM 836 O O . VAL A 1 117 ? 9.518 9.425 0.934 1.00 78.81 117 VAL A O 1
ATOM 839 N N . LEU A 1 118 ? 11.097 8.997 2.476 1.00 78.00 118 LEU A N 1
ATOM 840 C CA . LEU A 1 118 ? 10.400 9.654 3.577 1.00 78.00 118 LEU A CA 1
ATOM 841 C C . LEU A 1 118 ? 11.036 11.018 3.831 1.00 78.00 118 LEU A C 1
ATOM 843 O O . LEU A 1 118 ? 12.187 11.105 4.253 1.00 78.00 118 LEU A O 1
ATOM 847 N N . ILE A 1 119 ? 10.265 12.078 3.611 1.00 76.81 119 ILE A N 1
ATOM 848 C CA . ILE A 1 119 ? 10.677 13.442 3.932 1.00 76.81 119 ILE A CA 1
ATOM 849 C C . ILE A 1 119 ? 10.034 13.802 5.266 1.00 76.81 119 ILE A C 1
ATOM 851 O O . ILE A 1 119 ? 8.813 13.902 5.361 1.00 76.81 119 ILE A O 1
ATOM 855 N N . ASN A 1 120 ? 10.856 13.977 6.299 1.00 72.19 120 ASN A N 1
ATOM 856 C CA . ASN A 1 120 ? 10.406 14.535 7.566 1.00 72.19 120 ASN A CA 1
ATOM 857 C C . ASN A 1 120 ? 10.732 16.034 7.565 1.00 72.19 120 ASN A C 1
ATOM 859 O O . ASN A 1 120 ? 11.911 16.379 7.693 1.00 72.19 120 ASN A O 1
ATOM 863 N N . PRO A 1 121 ? 9.747 16.931 7.388 1.00 58.88 121 PRO A N 1
ATOM 864 C CA . PRO A 1 121 ? 9.998 18.348 7.563 1.00 58.88 121 PRO A CA 1
ATOM 865 C C . PRO A 1 121 ? 10.291 18.577 9.046 1.00 58.88 121 PRO A C 1
ATOM 867 O O . PRO A 1 121 ? 9.388 18.593 9.880 1.00 58.88 121 PRO A O 1
ATOM 870 N N . ARG A 1 122 ? 11.570 18.730 9.398 1.00 63.47 122 ARG A N 1
ATOM 871 C CA . ARG A 1 122 ? 11.911 19.374 10.664 1.00 63.47 122 ARG A CA 1
ATOM 872 C C . ARG A 1 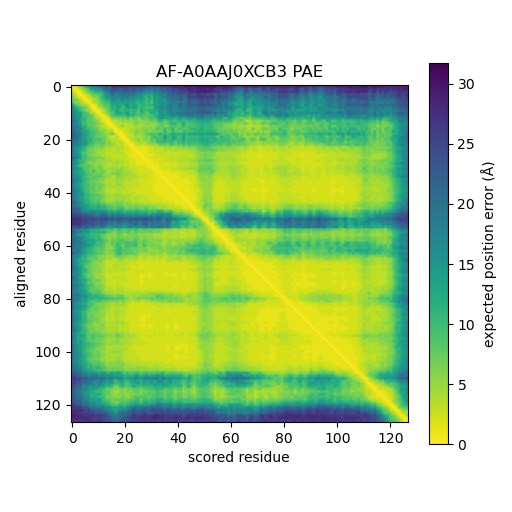122 ? 11.417 20.810 10.540 1.00 63.47 122 ARG A C 1
ATOM 874 O O . ARG A 1 122 ? 11.989 21.576 9.769 1.00 63.47 122 ARG A O 1
ATOM 881 N N . LEU A 1 123 ? 10.352 21.163 11.262 1.00 57.91 123 LEU A N 1
ATOM 882 C CA . LEU A 1 123 ? 10.173 22.559 11.641 1.00 57.91 123 LEU A CA 1
ATOM 883 C C . LEU A 1 123 ? 11.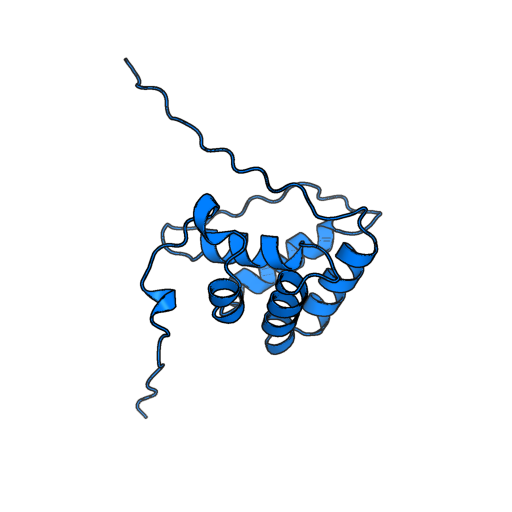415 22.891 12.466 1.00 57.91 123 LEU A C 1
ATOM 885 O O . LEU A 1 123 ? 11.593 22.342 13.550 1.00 57.91 123 LEU A O 1
ATOM 889 N N . GLY A 1 124 ? 12.323 23.675 11.887 1.00 55.75 124 GLY A N 1
ATOM 890 C CA . GLY A 1 124 ? 13.401 24.271 12.657 1.00 55.75 124 GLY A CA 1
ATOM 891 C C . GLY A 1 124 ? 12.784 25.065 13.798 1.00 55.75 124 GLY A C 1
ATOM 892 O O . GLY A 1 124 ? 11.725 25.669 13.615 1.00 55.75 124 GLY A O 1
ATOM 893 N N . ASP A 1 125 ? 13.432 25.007 14.957 1.00 58.53 125 ASP A N 1
ATOM 894 C CA . ASP A 1 125 ? 13.125 25.864 16.092 1.00 58.53 1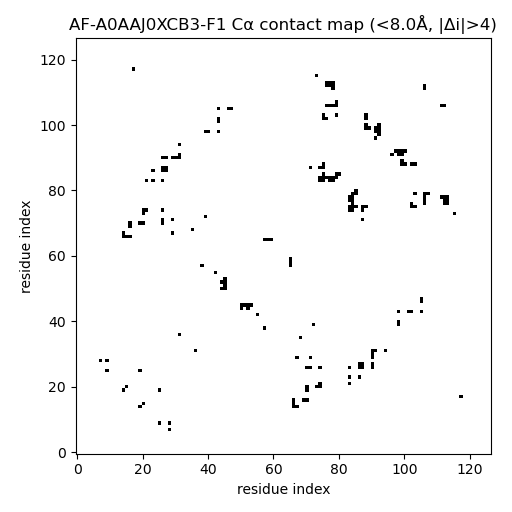25 ASP A CA 1
ATOM 895 C C . ASP A 1 125 ? 13.019 27.305 15.579 1.00 58.53 125 ASP A C 1
ATOM 897 O O . ASP A 1 125 ? 14.000 27.895 15.117 1.00 58.53 125 ASP A O 1
ATOM 901 N N . LEU A 1 126 ? 11.789 27.821 15.552 1.00 49.44 126 LEU A N 1
ATOM 902 C CA . LEU A 1 126 ? 11.543 29.234 15.311 1.00 49.44 126 LEU A CA 1
ATOM 903 C C . LEU A 1 126 ? 12.187 29.985 16.487 1.00 49.44 126 LEU A C 1
ATOM 905 O O . LEU A 1 126 ? 11.898 29.613 17.628 1.00 49.44 126 LEU A O 1
ATOM 909 N N . PRO A 1 127 ? 13.076 30.963 16.233 1.00 56.06 127 PRO A N 1
ATOM 910 C CA . PRO A 1 127 ? 13.637 31.796 17.291 1.00 56.06 127 PRO A CA 1
ATOM 911 C C . PRO A 1 127 ? 12.554 32.604 18.016 1.00 56.06 127 PRO A C 1
ATOM 913 O O . PRO A 1 127 ? 11.520 32.927 17.382 1.00 56.06 127 PRO A O 1
#

Secondary structure (DSSP, 8-state):
--------GGGGS---HHHHTT-HHHHHT----HHHHHHHHHHHHTSSTT-S---------TTSSHHHHHHHHHHHTS-TTSHHHHHHHHHHHHH-HHHHHHHHHHHHTSSSS--------------

pLDDT: mean 79.71, std 14.17, range [36.09, 95.94]

Nearest PDB structures (foldseek):
  5bs2-assembly1_A  TM=3.675E-01  e=7.677E+00  Chlamydomonas reinhardtii